Protein AF-A0A959PL12-F1 (afdb_monomer)

Structure (mmCIF, N/CA/C/O backbone):
data_AF-A0A959PL12-F1
#
_entry.id   AF-A0A959PL12-F1
#
loop_
_atom_site.group_PDB
_atom_site.id
_atom_site.type_symbol
_atom_site.label_atom_id
_atom_site.label_alt_id
_atom_site.label_comp_id
_atom_site.label_asym_id
_atom_site.label_entity_id
_atom_site.label_seq_id
_atom_site.pdbx_PDB_ins_code
_atom_site.Cartn_x
_atom_site.Cartn_y
_atom_site.Cartn_z
_atom_site.occupancy
_atom_site.B_iso_or_equiv
_atom_site.auth_seq_id
_atom_site.auth_comp_id
_atom_site.auth_asym_id
_atom_site.auth_atom_id
_atom_site.pdbx_PDB_model_num
ATOM 1 N N . MET A 1 1 ? -23.132 -14.555 28.092 1.00 56.72 1 MET A N 1
ATOM 2 C CA . MET A 1 1 ? -23.010 -13.668 29.273 1.00 56.72 1 MET A CA 1
ATOM 3 C C . MET A 1 1 ? -22.667 -14.532 30.482 1.00 56.72 1 MET A C 1
ATOM 5 O O . MET A 1 1 ? -23.367 -15.504 30.737 1.00 56.72 1 MET A O 1
ATOM 9 N N . ILE A 1 2 ? -21.540 -14.270 31.140 1.00 66.12 2 ILE A N 1
ATOM 10 C CA . ILE A 1 2 ? -20.942 -15.143 32.164 1.00 66.12 2 ILE A CA 1
ATOM 11 C C . ILE A 1 2 ? -21.877 -15.303 33.384 1.00 66.12 2 ILE A C 1
ATOM 13 O O . ILE A 1 2 ? -22.265 -14.323 34.018 1.00 66.12 2 ILE A O 1
ATOM 17 N N . ASN A 1 3 ? -22.207 -16.550 33.750 1.00 57.69 3 ASN A N 1
ATOM 18 C CA . ASN A 1 3 ? -23.134 -16.905 34.845 1.00 57.69 3 ASN A CA 1
ATOM 19 C C . ASN A 1 3 ? -22.727 -16.376 36.237 1.00 57.69 3 ASN A C 1
ATOM 21 O O . ASN A 1 3 ? -23.543 -16.368 37.162 1.00 57.69 3 ASN A O 1
ATOM 25 N N . PHE A 1 4 ? -21.480 -15.930 36.390 1.00 66.25 4 PHE A N 1
ATOM 26 C CA . PHE A 1 4 ? -20.925 -15.416 37.640 1.00 66.25 4 PHE A CA 1
ATOM 27 C C . PHE A 1 4 ? -21.626 -14.132 38.116 1.00 66.25 4 PHE A C 1
ATOM 29 O O . PHE A 1 4 ? -21.971 -14.010 39.294 1.00 66.25 4 PHE A O 1
ATOM 36 N N . PHE A 1 5 ? -21.933 -13.206 37.201 1.00 62.75 5 PHE A N 1
ATOM 37 C CA . PHE A 1 5 ? -22.585 -11.933 37.542 1.00 62.75 5 PHE A CA 1
ATOM 38 C C . PHE A 1 5 ? -24.081 -12.095 37.835 1.00 62.75 5 PHE A C 1
ATOM 40 O O . PHE A 1 5 ? -24.638 -11.388 38.679 1.00 62.75 5 PHE A O 1
ATOM 47 N N . ARG A 1 6 ? -24.720 -13.108 37.232 1.00 71.06 6 ARG A N 1
ATOM 48 C CA . ARG A 1 6 ? -26.135 -13.431 37.464 1.00 71.06 6 ARG A CA 1
ATOM 49 C C . ARG A 1 6 ? -26.405 -13.854 38.913 1.00 71.06 6 ARG A C 1
ATOM 51 O O . ARG A 1 6 ? -27.420 -13.461 39.481 1.00 71.06 6 ARG A O 1
ATOM 58 N N . ARG A 1 7 ? -25.493 -14.618 39.534 1.00 70.56 7 ARG A N 1
ATOM 59 C CA . ARG A 1 7 ? -25.620 -15.041 40.946 1.00 70.56 7 ARG A CA 1
ATOM 60 C C . ARG A 1 7 ? -25.469 -13.875 41.923 1.00 70.56 7 ARG A C 1
ATOM 62 O O . ARG A 1 7 ? -26.258 -13.777 42.856 1.00 70.56 7 ARG A O 1
ATOM 69 N N . LYS A 1 8 ? -24.513 -12.966 41.694 1.00 69.19 8 LYS A N 1
ATOM 70 C CA . LYS A 1 8 ? -24.305 -11.802 42.574 1.00 69.19 8 LYS A CA 1
ATOM 71 C C . LYS A 1 8 ? -25.478 -10.819 42.543 1.00 69.19 8 LYS A C 1
ATOM 73 O O . LYS A 1 8 ? -25.832 -10.283 43.587 1.00 69.19 8 LYS A O 1
ATOM 78 N N . ARG A 1 9 ? -26.114 -10.625 41.379 1.00 64.44 9 ARG A N 1
ATOM 79 C CA . ARG A 1 9 ? -27.315 -9.781 41.248 1.00 64.44 9 ARG A CA 1
ATOM 80 C C . ARG A 1 9 ? -28.500 -10.308 42.057 1.00 64.44 9 ARG A C 1
ATOM 82 O O . ARG A 1 9 ? -29.124 -9.520 42.755 1.00 64.44 9 ARG A O 1
ATOM 89 N N . LYS A 1 10 ? -28.763 -11.620 42.016 1.00 68.56 10 LYS A N 1
ATOM 90 C CA . LYS A 1 10 ? -29.812 -12.244 42.842 1.00 68.56 10 LYS A CA 1
ATOM 91 C C . LYS A 1 10 ? -29.550 -12.052 44.338 1.00 68.56 10 LYS A C 1
ATOM 93 O O . LYS A 1 10 ? -30.438 -11.615 45.051 1.00 68.56 10 LYS A O 1
ATOM 98 N N . LEU A 1 11 ? -28.312 -12.291 44.775 1.00 66.81 11 LEU A N 1
ATOM 99 C CA . LEU A 1 11 ? -27.940 -12.201 46.190 1.00 66.81 11 LEU A CA 1
ATOM 100 C C . LEU A 1 11 ? -28.069 -10.777 46.767 1.00 66.81 11 LEU A C 1
ATOM 102 O O . LEU A 1 11 ? -28.399 -10.612 47.930 1.00 66.81 11 LEU A O 1
ATOM 106 N N . LEU A 1 12 ? -27.787 -9.744 45.964 1.00 64.31 12 LEU A N 1
ATOM 107 C CA . LEU A 1 12 ? -27.850 -8.338 46.393 1.00 64.31 12 LEU A CA 1
ATOM 108 C C . LEU A 1 12 ? -29.260 -7.734 46.318 1.00 64.31 12 LEU A C 1
ATOM 110 O O . LEU A 1 12 ? -29.520 -6.737 46.992 1.00 64.31 12 LEU A O 1
ATOM 114 N N . ALA A 1 13 ? -30.136 -8.311 45.489 1.00 65.62 13 ALA A N 1
ATOM 115 C CA . ALA A 1 13 ? -31.545 -7.938 45.402 1.00 65.62 13 ALA A CA 1
ATOM 116 C C . ALA A 1 13 ? -32.348 -8.467 46.604 1.00 65.62 13 ALA A C 1
ATOM 118 O O . ALA A 1 13 ? -33.159 -7.719 47.140 1.00 65.62 13 ALA A O 1
ATOM 119 N N . ASP A 1 14 ? -32.056 -9.687 47.075 1.00 65.62 14 ASP A N 1
ATOM 120 C CA . ASP A 1 14 ? -32.638 -10.240 48.315 1.00 65.62 14 ASP A CA 1
ATOM 121 C C . ASP A 1 14 ? -32.237 -9.432 49.563 1.00 65.62 14 ASP A C 1
ATOM 123 O O . ASP A 1 14 ? -33.000 -9.322 50.516 1.00 65.62 14 ASP A O 1
ATOM 127 N N . ASP A 1 15 ? -31.057 -8.806 49.540 1.00 69.56 15 ASP A N 1
ATOM 128 C CA . ASP A 1 15 ? -30.491 -8.051 50.666 1.00 69.56 15 ASP A CA 1
ATOM 129 C C . ASP A 1 15 ? -31.057 -6.612 50.802 1.00 69.56 15 ASP A C 1
ATOM 131 O O . ASP A 1 15 ? -30.570 -5.831 51.619 1.00 69.56 15 ASP A O 1
ATOM 135 N N . ASN A 1 16 ? -32.041 -6.221 49.974 1.00 65.69 16 ASN A N 1
ATOM 136 C CA . ASN A 1 16 ? -32.657 -4.881 49.898 1.00 65.69 16 ASN A CA 1
ATOM 137 C C . ASN A 1 16 ? -31.669 -3.719 49.603 1.00 65.69 16 ASN A C 1
ATOM 139 O O . ASN A 1 16 ? -31.953 -2.542 49.841 1.00 65.69 16 ASN A O 1
ATOM 143 N N . LYS A 1 17 ? -30.481 -4.018 49.051 1.00 71.06 17 LYS A N 1
ATOM 144 C CA . LYS A 1 17 ? -29.405 -3.039 48.779 1.00 71.06 17 LYS A CA 1
ATOM 145 C C . LYS A 1 17 ? -29.446 -2.526 47.339 1.00 71.06 17 LYS A C 1
ATOM 147 O O . LYS A 1 17 ? -28.517 -2.746 46.554 1.00 71.06 17 LYS A O 1
ATOM 152 N N . VAL A 1 18 ? -30.498 -1.776 47.014 1.00 76.00 18 VAL A N 1
ATOM 153 C CA . VAL A 1 18 ? -30.762 -1.218 45.671 1.00 76.00 18 VAL A CA 1
ATOM 154 C C . VAL A 1 18 ? -29.575 -0.406 45.127 1.00 76.00 18 VAL A C 1
ATOM 156 O O . VAL A 1 18 ? -29.167 -0.586 43.980 1.00 76.00 18 VAL A O 1
ATOM 159 N N . LEU A 1 19 ? -28.933 0.417 45.968 1.00 77.12 19 LEU A N 1
ATOM 160 C CA . LEU A 1 19 ? -27.771 1.226 45.566 1.00 77.12 19 LEU A CA 1
ATOM 161 C C . LEU A 1 19 ? -26.569 0.373 45.119 1.00 77.12 19 LEU A C 1
ATOM 163 O O . LEU A 1 19 ? -25.865 0.715 44.168 1.00 77.12 19 LEU A O 1
ATOM 167 N N . LYS A 1 20 ? -26.327 -0.758 45.796 1.00 78.06 20 LYS A N 1
ATOM 168 C CA . LYS A 1 20 ? -25.230 -1.676 45.457 1.00 78.06 20 LYS A CA 1
ATOM 169 C C . LYS A 1 20 ? -25.530 -2.387 44.141 1.00 78.06 20 LYS A C 1
ATOM 171 O O . LYS A 1 20 ? -24.651 -2.471 43.291 1.00 78.06 20 LYS A O 1
ATOM 176 N N . TYR A 1 21 ? -26.770 -2.838 43.958 1.00 78.38 21 TYR A N 1
ATOM 177 C CA . TYR A 1 21 ? -27.231 -3.477 42.726 1.00 78.38 21 TYR A CA 1
ATOM 178 C C . TYR A 1 21 ? -27.014 -2.587 41.491 1.00 78.38 21 TYR A C 1
ATOM 180 O O . TYR A 1 21 ? -26.419 -3.044 40.514 1.00 78.38 21 TYR A O 1
ATOM 188 N N . LEU A 1 22 ? -27.408 -1.309 41.559 1.00 81.06 22 LEU A N 1
ATOM 189 C CA . LEU A 1 22 ? -27.244 -0.362 40.450 1.00 81.06 22 LEU A CA 1
ATOM 190 C C . LEU A 1 22 ? -25.771 -0.160 40.068 1.00 81.06 22 LEU A C 1
ATOM 192 O O . LEU A 1 22 ? -25.432 -0.220 38.888 1.00 81.06 22 LEU A O 1
ATOM 196 N N . ARG A 1 23 ? -24.873 -0.018 41.054 1.00 82.56 23 ARG A N 1
ATOM 197 C CA . ARG A 1 23 ? -23.427 0.127 40.808 1.00 82.56 23 ARG A CA 1
ATOM 198 C C . ARG A 1 23 ? -22.824 -1.097 40.108 1.00 82.56 23 ARG A C 1
ATOM 200 O O . ARG A 1 23 ? -21.981 -0.939 39.226 1.00 82.56 23 ARG A O 1
ATOM 207 N N . TYR A 1 24 ? -23.251 -2.308 40.472 1.00 81.12 24 TYR A N 1
ATOM 208 C CA . TYR A 1 24 ? -22.770 -3.534 39.823 1.00 81.12 24 TYR A CA 1
ATOM 209 C C . TYR A 1 24 ? -23.350 -3.731 38.419 1.00 81.12 24 TYR A C 1
ATOM 211 O O . TYR A 1 24 ? -22.617 -4.145 37.524 1.00 81.12 24 TYR A O 1
ATOM 219 N N . ALA A 1 25 ? -24.628 -3.407 38.206 1.00 83.06 25 ALA A N 1
ATOM 220 C CA . ALA A 1 25 ? -25.250 -3.483 36.885 1.00 83.06 25 ALA A CA 1
ATOM 221 C C . ALA A 1 25 ? -24.589 -2.512 35.892 1.00 83.06 25 ALA A C 1
ATOM 223 O O . ALA A 1 25 ? -24.312 -2.886 34.754 1.00 83.06 25 ALA A O 1
ATOM 224 N N . PHE A 1 26 ? -24.251 -1.300 36.342 1.00 87.25 26 PHE A N 1
ATOM 225 C CA . PHE A 1 26 ? -23.540 -0.318 35.523 1.00 87.25 26 PHE A CA 1
ATOM 226 C C . PHE A 1 26 ? -22.130 -0.792 35.138 1.00 87.25 26 PHE A C 1
ATOM 228 O O . PHE A 1 26 ? -21.713 -0.643 33.991 1.00 87.25 26 PHE A O 1
ATOM 235 N N . GLY A 1 27 ? -21.416 -1.435 36.069 1.00 88.12 27 GLY A N 1
ATOM 236 C CA . GLY A 1 27 ? -20.109 -2.037 35.788 1.00 88.12 27 GLY A CA 1
ATOM 237 C C . GLY A 1 27 ? -20.168 -3.159 34.743 1.00 88.12 27 GLY A C 1
ATOM 238 O O . GLY A 1 27 ? -19.286 -3.246 33.893 1.00 88.12 27 GLY A O 1
ATOM 239 N N . GLU A 1 28 ? -21.219 -3.987 34.764 1.00 88.06 28 GLU A N 1
ATOM 240 C CA . GLU A 1 28 ? -21.431 -5.051 33.769 1.00 88.06 28 GLU A CA 1
ATOM 241 C C . GLU A 1 28 ? -21.683 -4.469 32.369 1.00 88.06 28 GLU A C 1
ATOM 243 O O . GLU A 1 28 ? -21.110 -4.951 31.394 1.00 88.06 28 GLU A O 1
ATOM 248 N N . ILE A 1 29 ? -22.466 -3.390 32.273 1.00 90.62 29 ILE A N 1
ATOM 249 C CA . ILE A 1 29 ? -22.714 -2.690 31.005 1.00 90.62 29 ILE A CA 1
ATOM 250 C C . ILE A 1 29 ? -21.413 -2.104 30.448 1.00 90.62 29 ILE A C 1
ATOM 252 O O . ILE A 1 29 ? -21.094 -2.344 29.287 1.00 90.62 29 ILE A O 1
ATOM 256 N N . ILE A 1 30 ? -20.629 -1.399 31.270 1.00 93.94 30 ILE A N 1
ATOM 257 C CA . ILE A 1 30 ? -19.351 -0.808 30.838 1.00 93.94 30 ILE A CA 1
ATOM 258 C C . ILE A 1 30 ? -18.385 -1.889 30.335 1.00 93.94 30 ILE A C 1
ATOM 260 O O . ILE A 1 30 ? -17.750 -1.708 29.298 1.00 93.94 30 ILE A O 1
ATOM 264 N N . LEU A 1 31 ? -18.302 -3.032 31.023 1.00 92.44 31 LEU A N 1
ATOM 265 C CA . LEU A 1 31 ? -17.463 -4.157 30.598 1.00 92.44 31 LEU A CA 1
ATOM 266 C C . LEU A 1 31 ? -17.891 -4.736 29.246 1.00 92.44 31 LEU A C 1
ATOM 268 O O . LEU A 1 31 ? -17.039 -5.020 28.406 1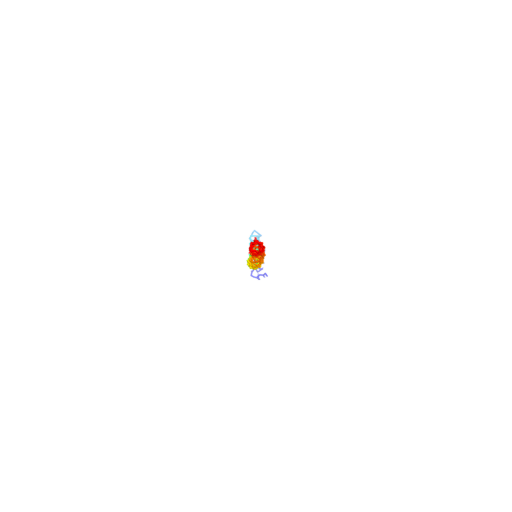.00 92.44 31 LEU A O 1
ATOM 272 N N . VAL A 1 32 ? -19.197 -4.900 29.017 1.00 92.50 32 VAL A N 1
ATOM 273 C CA . VAL A 1 32 ? -19.712 -5.379 27.725 1.00 92.50 32 VAL A CA 1
ATOM 274 C C . VAL A 1 32 ? -19.430 -4.364 26.620 1.00 92.50 32 VAL A C 1
ATOM 276 O O . VAL A 1 32 ? -18.969 -4.751 25.548 1.00 92.50 32 VAL A O 1
ATOM 279 N N . VAL A 1 33 ? -19.648 -3.075 26.886 1.00 96.12 33 VAL A N 1
ATOM 280 C CA . VAL A 1 33 ? -19.380 -2.000 25.922 1.00 96.12 33 VAL A CA 1
ATOM 281 C C . VAL A 1 33 ? -17.897 -1.964 25.554 1.00 96.12 33 VAL A C 1
ATOM 283 O O . VAL A 1 33 ? -17.578 -1.964 24.370 1.00 96.12 33 VAL A O 1
ATOM 286 N N . LEU A 1 34 ? -16.985 -2.033 26.529 1.00 96.81 34 LEU A N 1
ATOM 287 C CA . LEU A 1 34 ? -15.543 -2.118 26.265 1.00 96.81 34 LEU A CA 1
ATOM 288 C C . LEU A 1 34 ? -15.178 -3.348 25.425 1.00 96.81 34 LEU A C 1
ATOM 290 O O . LEU A 1 34 ? -14.375 -3.236 24.502 1.00 96.81 34 LEU A O 1
ATOM 294 N N . GLY A 1 35 ? -15.789 -4.503 25.699 1.00 96.06 35 GLY A N 1
ATOM 295 C CA . GLY A 1 35 ? -15.568 -5.716 24.911 1.00 96.06 35 GLY A CA 1
ATOM 296 C C . GLY A 1 35 ? -15.977 -5.554 23.445 1.00 96.06 35 GLY A C 1
ATOM 297 O O . GLY A 1 35 ? -15.216 -5.918 22.550 1.00 96.06 35 GLY A O 1
ATOM 298 N N . ILE A 1 36 ? -17.149 -4.964 23.193 1.00 96.38 36 ILE A N 1
ATOM 299 C CA . ILE A 1 36 ? -17.642 -4.711 21.832 1.00 96.38 36 ILE A CA 1
ATOM 300 C C . ILE A 1 36 ? -16.766 -3.672 21.125 1.00 96.38 36 ILE A C 1
ATOM 302 O O . ILE A 1 36 ? -16.398 -3.878 19.972 1.00 96.38 36 ILE A O 1
ATOM 306 N N . LEU A 1 37 ? -16.395 -2.586 2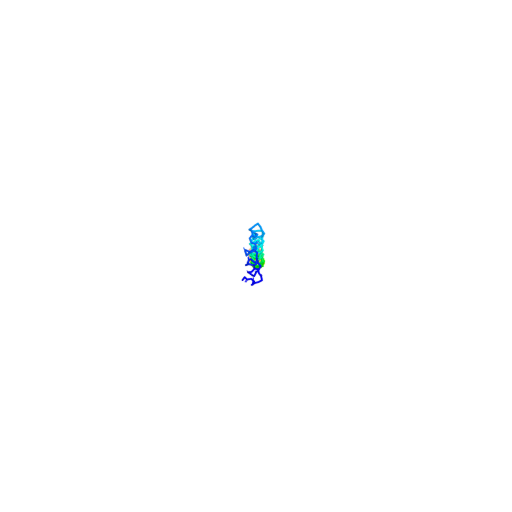1.808 1.00 97.38 37 LEU A N 1
ATOM 307 C CA . LEU A 1 37 ? -15.548 -1.539 21.236 1.00 97.38 37 LEU A CA 1
ATOM 308 C C . LEU A 1 37 ? -14.175 -2.079 20.832 1.00 97.38 37 LEU A C 1
ATOM 310 O O . LEU A 1 37 ? -13.721 -1.804 19.727 1.00 97.38 37 LEU A O 1
ATOM 314 N N . ILE A 1 38 ? -13.536 -2.891 21.681 1.00 97.12 38 ILE A N 1
ATOM 315 C CA . ILE A 1 38 ? -12.249 -3.519 21.352 1.00 97.12 38 ILE A CA 1
ATOM 316 C C . ILE A 1 38 ? -12.410 -4.497 20.182 1.00 97.12 38 ILE A C 1
ATOM 318 O O . ILE A 1 38 ? -11.589 -4.486 19.268 1.00 97.12 38 ILE A O 1
ATOM 322 N N . ALA A 1 39 ? -13.471 -5.311 20.167 1.00 96.62 39 ALA A N 1
ATOM 323 C CA . ALA A 1 39 ? -13.732 -6.239 19.066 1.00 96.62 39 ALA A CA 1
ATOM 324 C C . ALA A 1 39 ? -13.921 -5.505 17.727 1.00 96.62 39 ALA A C 1
ATOM 326 O O . ALA A 1 39 ? -13.327 -5.894 16.720 1.00 96.62 39 ALA A O 1
ATOM 327 N N . LEU A 1 40 ? -14.693 -4.413 17.728 1.00 97.69 40 LEU A N 1
ATOM 328 C CA . LEU A 1 40 ? -14.862 -3.549 16.562 1.00 97.69 40 LEU A CA 1
ATOM 329 C C . LEU A 1 40 ? -13.536 -2.911 16.148 1.00 97.69 40 LEU A C 1
ATOM 331 O O . LEU A 1 40 ? -13.188 -2.963 14.974 1.00 97.69 40 LEU A O 1
ATOM 335 N N . GLN A 1 41 ? -12.762 -2.379 17.096 1.00 97.06 41 GLN A N 1
ATOM 336 C CA . GLN A 1 41 ? -11.481 -1.737 16.806 1.00 97.06 41 GLN A CA 1
ATOM 337 C C . GLN A 1 41 ? -10.479 -2.710 16.172 1.00 97.06 41 GLN A C 1
ATOM 339 O O . GLN A 1 41 ? -9.809 -2.351 15.206 1.00 97.06 41 GLN A O 1
ATOM 344 N N . ILE A 1 42 ? -10.396 -3.945 16.677 1.00 97.56 42 ILE A N 1
ATOM 345 C CA . ILE A 1 42 ? -9.535 -4.994 16.111 1.00 97.56 42 ILE A CA 1
ATOM 346 C C . ILE A 1 42 ? -9.975 -5.334 14.684 1.00 97.56 42 ILE A C 1
ATOM 348 O O . ILE A 1 42 ? -9.130 -5.429 13.792 1.00 97.56 42 ILE A O 1
ATOM 352 N N . ASN A 1 43 ? -11.282 -5.491 14.454 1.00 97.31 43 ASN A N 1
ATOM 353 C CA . ASN A 1 43 ? -11.804 -5.774 13.120 1.00 97.31 43 ASN A CA 1
ATOM 354 C C . ASN A 1 43 ? -11.494 -4.633 12.138 1.00 97.31 43 ASN A C 1
ATOM 356 O O . ASN A 1 43 ? -10.951 -4.886 11.064 1.00 97.31 43 ASN A O 1
ATOM 360 N N . THR A 1 44 ? -11.768 -3.386 12.528 1.00 97.88 44 THR A N 1
ATOM 361 C CA . THR A 1 44 ? -11.503 -2.197 11.707 1.00 97.88 44 THR A CA 1
ATOM 362 C C . THR A 1 44 ? -10.016 -2.046 11.398 1.00 97.88 44 THR A C 1
ATOM 364 O O . THR A 1 44 ? -9.649 -1.820 10.249 1.00 97.88 44 THR A O 1
ATOM 367 N N . TRP A 1 45 ? -9.136 -2.235 12.386 1.00 98.06 45 TRP A N 1
ATOM 368 C CA . TRP A 1 45 ? -7.690 -2.154 12.171 1.00 98.06 45 TRP A CA 1
ATOM 369 C C . TRP A 1 45 ? -7.185 -3.230 11.200 1.00 98.06 45 TRP A C 1
ATOM 371 O O . TRP A 1 45 ? -6.366 -2.948 10.324 1.00 98.06 45 TRP A O 1
ATOM 381 N N . ASN A 1 46 ? -7.696 -4.461 11.304 1.00 97.62 46 ASN A N 1
ATOM 382 C CA . ASN A 1 46 ? -7.330 -5.525 10.373 1.00 97.62 46 ASN A CA 1
ATOM 383 C C . ASN A 1 46 ? -7.824 -5.242 8.943 1.00 97.62 46 ASN A C 1
ATOM 385 O O . ASN A 1 46 ? -7.088 -5.494 7.989 1.00 97.62 46 ASN A O 1
ATOM 389 N N . GLN A 1 47 ? -9.034 -4.692 8.792 1.00 98.12 47 GLN A N 1
ATOM 390 C CA . GLN A 1 47 ? -9.565 -4.261 7.495 1.00 98.12 47 GLN A CA 1
ATOM 391 C C . GLN A 1 47 ? -8.701 -3.156 6.877 1.00 98.12 47 GLN A C 1
ATOM 393 O O . GLN A 1 47 ? -8.225 -3.326 5.759 1.00 98.12 47 GLN A O 1
AT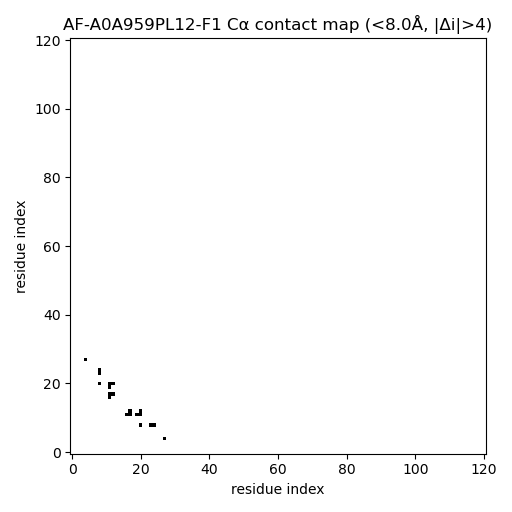OM 398 N N . GLN A 1 48 ? -8.391 -2.098 7.633 1.00 98.12 48 GLN A N 1
ATOM 399 C CA . GLN A 1 48 ? -7.526 -1.004 7.173 1.00 98.12 48 GLN A CA 1
ATOM 400 C C . GLN A 1 48 ? -6.142 -1.501 6.745 1.00 98.12 48 GLN A C 1
ATOM 402 O O . GLN A 1 48 ? -5.620 -1.102 5.708 1.00 98.12 48 GLN A O 1
ATOM 407 N N . ARG A 1 49 ? -5.539 -2.420 7.509 1.00 98.00 49 ARG A N 1
ATOM 408 C CA . ARG A 1 49 ? -4.254 -3.027 7.135 1.00 98.00 49 ARG A CA 1
ATOM 409 C C . ARG A 1 49 ? -4.342 -3.764 5.795 1.00 98.00 49 ARG A C 1
ATOM 411 O O . ARG A 1 49 ? -3.413 -3.671 4.994 1.00 98.00 49 ARG A O 1
ATOM 418 N N . LEU A 1 50 ? -5.414 -4.523 5.567 1.00 98.06 50 LEU A N 1
ATOM 419 C CA . LEU A 1 50 ? -5.615 -5.249 4.313 1.00 98.06 50 LEU A CA 1
ATOM 420 C C . LEU A 1 50 ? -5.840 -4.286 3.140 1.00 98.06 50 LEU A C 1
ATOM 422 O O . LEU A 1 50 ? -5.245 -4.475 2.080 1.00 98.06 50 LEU A O 1
ATOM 426 N N . GLU A 1 51 ? -6.645 -3.245 3.343 1.00 98.19 51 GLU A N 1
ATOM 427 C CA . GLU A 1 51 ? -6.894 -2.196 2.352 1.00 98.19 51 GLU A CA 1
ATOM 428 C C . GLU A 1 51 ? -5.602 -1.470 1.968 1.00 98.19 51 GLU A C 1
ATOM 430 O O . GLU A 1 51 ? -5.291 -1.379 0.783 1.00 98.19 51 GLU A O 1
ATOM 435 N N . HIS A 1 52 ? -4.783 -1.062 2.940 1.00 98.00 52 HIS A N 1
ATOM 436 C CA . HIS A 1 52 ? -3.489 -0.434 2.664 1.00 98.00 52 HIS A CA 1
ATOM 437 C C . HIS A 1 52 ? -2.513 -1.368 1.941 1.00 98.00 52 HIS A C 1
ATOM 439 O O . HIS A 1 52 ? -1.776 -0.934 1.056 1.00 98.00 52 HIS A O 1
ATOM 445 N N . ALA A 1 53 ? -2.497 -2.661 2.276 1.00 98.00 53 ALA A N 1
ATOM 446 C CA . ALA A 1 53 ? -1.663 -3.627 1.562 1.00 98.00 53 ALA A CA 1
ATOM 447 C 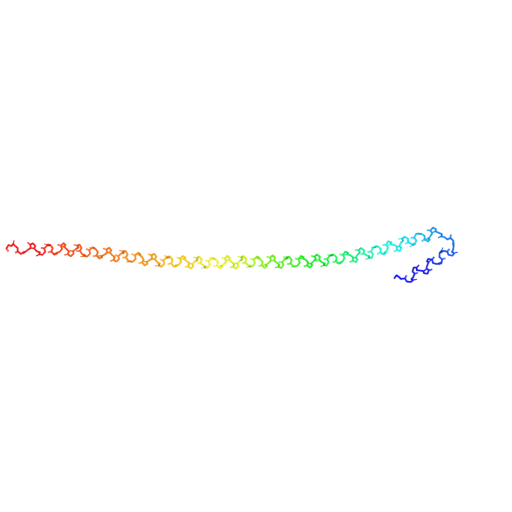C . ALA A 1 53 ? -2.101 -3.774 0.093 1.00 98.00 53 ALA A C 1
ATOM 449 O O . ALA A 1 53 ? -1.258 -3.838 -0.807 1.00 98.00 53 ALA A O 1
ATOM 450 N N . LEU A 1 54 ? -3.414 -3.792 -0.159 1.00 98.12 54 LEU A N 1
ATOM 451 C CA . LEU A 1 54 ? -3.974 -3.802 -1.509 1.00 98.12 54 LEU A CA 1
ATOM 452 C C . LEU A 1 54 ? -3.627 -2.518 -2.263 1.00 98.12 54 LEU A C 1
ATOM 454 O O . LEU A 1 54 ? -3.109 -2.603 -3.375 1.00 98.12 54 LEU A O 1
ATOM 458 N N . GLU A 1 55 ? -3.841 -1.356 -1.653 1.00 98.06 55 GLU A N 1
ATOM 459 C CA . GLU A 1 55 ? -3.498 -0.043 -2.204 1.00 98.06 55 GLU A CA 1
ATOM 460 C C . GLU A 1 55 ? -2.025 0.013 -2.637 1.00 98.06 55 GLU A C 1
ATOM 462 O O . GLU A 1 55 ? -1.726 0.294 -3.798 1.00 98.06 55 GLU A O 1
ATOM 467 N N . GLN A 1 56 ? -1.096 -0.365 -1.753 1.00 98.31 56 GLN A N 1
ATOM 468 C CA . GLN A 1 56 ? 0.333 -0.418 -2.074 1.00 98.31 56 GLN A CA 1
ATOM 469 C C . GLN A 1 56 ? 0.638 -1.376 -3.229 1.00 98.31 56 GLN A C 1
ATOM 471 O O . GLN A 1 56 ? 1.486 -1.085 -4.078 1.00 98.31 56 GLN A O 1
ATOM 476 N N . SER A 1 57 ? -0.055 -2.516 -3.291 1.00 98.19 57 SER A N 1
ATOM 477 C CA . SER A 1 57 ? 0.113 -3.470 -4.388 1.00 98.19 57 SER A CA 1
ATOM 478 C C . SER A 1 57 ? -0.342 -2.887 -5.731 1.00 98.19 57 SER A C 1
ATOM 480 O O . SER A 1 57 ? 0.354 -3.065 -6.734 1.00 98.19 57 SER A O 1
ATOM 482 N N . TYR A 1 58 ? -1.454 -2.145 -5.751 1.00 98.12 58 TYR A N 1
ATOM 483 C CA . TYR A 1 58 ? -1.956 -1.468 -6.945 1.00 98.12 58 TYR A CA 1
ATOM 484 C C . TYR A 1 58 ? -1.015 -0.351 -7.386 1.00 98.12 58 TYR A C 1
ATOM 486 O O . TYR A 1 58 ? -0.623 -0.318 -8.551 1.00 98.12 58 TYR A O 1
ATOM 494 N N . LEU A 1 59 ? -0.573 0.499 -6.458 1.00 98.31 59 LEU A N 1
ATOM 495 C CA . LEU A 1 59 ? 0.375 1.575 -6.753 1.00 98.31 59 LEU A CA 1
ATOM 496 C C . LEU A 1 59 ? 1.684 1.030 -7.335 1.00 98.31 59 LEU A C 1
ATOM 498 O O . LEU A 1 59 ? 2.172 1.533 -8.346 1.00 98.31 59 LEU A O 1
ATOM 502 N N . LYS A 1 60 ? 2.222 -0.053 -6.764 1.00 98.31 60 LYS A N 1
ATOM 503 C CA . LYS A 1 60 ? 3.434 -0.706 -7.279 1.00 98.31 60 LYS A CA 1
ATOM 504 C C . LYS A 1 60 ? 3.226 -1.309 -8.669 1.00 98.31 60 LYS A C 1
ATOM 506 O O . LYS A 1 60 ? 4.131 -1.269 -9.502 1.00 98.31 60 LYS A O 1
ATOM 511 N N . ARG A 1 61 ? 2.050 -1.886 -8.938 1.00 98.25 61 ARG A N 1
ATOM 512 C CA . ARG A 1 61 ? 1.705 -2.413 -10.268 1.00 98.25 61 ARG A CA 1
ATOM 513 C C . ARG A 1 61 ? 1.662 -1.302 -11.308 1.00 98.25 61 ARG A C 1
ATOM 515 O O . ARG A 1 61 ? 2.333 -1.448 -12.326 1.00 98.25 61 ARG A O 1
ATOM 522 N N . LEU A 1 62 ? 0.966 -0.205 -11.010 1.00 98.31 62 LEU A N 1
ATOM 523 C CA . LEU A 1 62 ? 0.889 0.967 -11.883 1.00 98.31 62 LEU A CA 1
ATOM 524 C C . LEU A 1 62 ? 2.276 1.553 -12.141 1.00 98.31 62 LEU A C 1
ATOM 526 O O . LEU A 1 62 ? 2.654 1.750 -13.288 1.00 98.31 62 LEU A O 1
ATOM 530 N N . GLN A 1 63 ? 3.084 1.745 -11.096 1.00 98.31 63 GLN A N 1
ATOM 531 C CA . GLN A 1 63 ? 4.458 2.225 -11.246 1.00 98.31 63 GLN A CA 1
ATOM 532 C C . GLN A 1 63 ? 5.268 1.343 -12.206 1.00 98.31 63 GLN A C 1
ATOM 534 O O . GLN A 1 63 ? 5.922 1.847 -13.117 1.00 98.31 63 GLN A O 1
ATOM 539 N N . ASN A 1 64 ? 5.215 0.022 -12.024 1.00 98.12 64 ASN A N 1
ATOM 540 C CA . ASN A 1 64 ? 5.929 -0.912 -12.890 1.00 98.12 64 ASN A CA 1
ATOM 541 C C . ASN A 1 64 ? 5.407 -0.889 -14.332 1.00 98.12 64 ASN A C 1
ATOM 543 O O . ASN A 1 64 ? 6.181 -1.096 -15.260 1.00 98.12 64 ASN A O 1
ATOM 547 N N . GLU A 1 65 ? 4.111 -0.666 -14.526 1.00 98.12 65 GLU A N 1
ATOM 548 C CA . GLU A 1 65 ? 3.500 -0.528 -15.846 1.00 98.12 65 GLU A CA 1
ATOM 549 C C . GLU A 1 65 ? 3.986 0.731 -16.558 1.00 98.12 65 GLU A C 1
ATOM 551 O O . GLU A 1 65 ? 4.523 0.622 -17.654 1.00 98.12 65 GLU A O 1
ATOM 556 N N . LEU A 1 66 ? 3.988 1.880 -15.877 1.00 98.19 66 LEU A N 1
ATOM 557 C CA . LEU A 1 66 ? 4.561 3.115 -16.416 1.00 98.19 66 LEU A CA 1
ATOM 558 C C . LEU A 1 66 ? 6.049 2.951 -16.781 1.00 98.19 66 LEU A C 1
ATOM 560 O O . LEU A 1 66 ? 6.510 3.458 -17.804 1.00 98.19 66 LEU A O 1
ATOM 564 N N . ILE A 1 67 ? 6.826 2.222 -15.975 1.00 98.25 67 ILE A N 1
ATOM 565 C CA . ILE A 1 67 ? 8.240 1.943 -16.280 1.00 98.25 67 ILE A CA 1
ATOM 566 C C . ILE A 1 67 ? 8.372 1.075 -17.539 1.00 98.25 67 ILE A C 1
ATOM 568 O O . ILE A 1 67 ? 9.238 1.329 -18.381 1.00 98.25 67 ILE A O 1
ATOM 572 N N . ARG A 1 68 ? 7.521 0.057 -17.695 1.00 97.94 68 ARG A N 1
ATOM 573 C CA . ARG A 1 68 ? 7.513 -0.779 -18.902 1.00 97.94 68 ARG A CA 1
ATOM 574 C 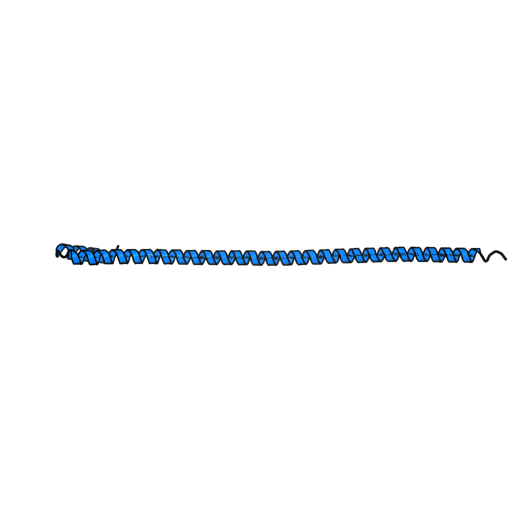C . ARG A 1 68 ? 7.137 0.039 -20.130 1.00 97.94 68 ARG A C 1
ATOM 576 O O . ARG A 1 68 ? 7.855 -0.036 -21.123 1.00 97.94 68 ARG A O 1
ATOM 583 N N . ASP A 1 69 ? 6.100 0.862 -20.036 1.00 98.06 69 ASP A N 1
ATOM 584 C CA . ASP A 1 69 ? 5.622 1.681 -21.149 1.00 98.06 69 ASP A CA 1
ATOM 585 C C . ASP A 1 69 ? 6.673 2.701 -21.582 1.00 98.06 69 ASP A C 1
ATOM 587 O O . ASP A 1 69 ?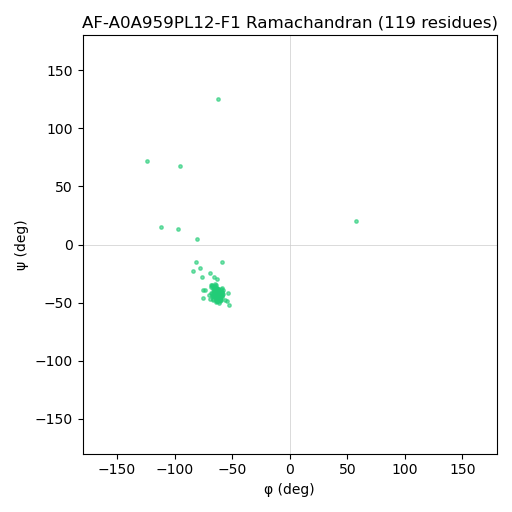 6.988 2.817 -22.765 1.00 98.06 69 ASP A O 1
ATOM 591 N N . THR A 1 70 ? 7.304 3.390 -20.630 1.00 97.56 70 THR A N 1
ATOM 592 C CA . THR A 1 70 ? 8.384 4.344 -20.934 1.00 97.56 70 THR A CA 1
ATOM 593 C C . THR A 1 70 ? 9.591 3.659 -21.568 1.00 97.56 70 THR A C 1
ATOM 595 O O . THR A 1 70 ? 10.172 4.183 -22.522 1.00 97.56 70 THR A O 1
ATOM 598 N N . THR A 1 71 ? 9.950 2.462 -21.101 1.00 97.88 71 THR A N 1
ATOM 599 C CA . THR A 1 71 ? 11.037 1.669 -21.689 1.00 97.88 71 THR A CA 1
ATOM 600 C C . THR A 1 71 ? 10.685 1.213 -23.106 1.00 97.88 71 THR A C 1
ATOM 602 O O . THR A 1 71 ? 11.498 1.349 -24.025 1.00 97.88 71 THR A O 1
ATOM 605 N N . TYR A 1 72 ? 9.459 0.730 -23.312 1.00 97.19 72 TYR A N 1
ATOM 606 C CA . TYR A 1 72 ? 8.955 0.321 -24.619 1.00 97.19 72 TYR A CA 1
ATOM 607 C C . TYR A 1 72 ? 8.960 1.489 -25.611 1.00 97.19 72 TYR A C 1
ATOM 609 O O . TYR A 1 72 ? 9.512 1.368 -26.710 1.00 97.19 72 TYR A O 1
ATOM 617 N N . LEU A 1 73 ? 8.437 2.648 -25.209 1.00 97.44 73 LEU A N 1
ATOM 618 C CA . LEU A 1 73 ? 8.427 3.854 -26.035 1.00 97.44 73 LEU A CA 1
ATOM 619 C C . LEU A 1 73 ? 9.844 4.311 -26.380 1.00 97.44 73 LEU A C 1
ATOM 621 O O . LEU A 1 73 ? 10.123 4.609 -27.540 1.00 97.44 73 LEU A O 1
ATOM 625 N N . ARG A 1 74 ? 10.768 4.293 -25.413 1.00 97.25 74 ARG A N 1
ATOM 626 C CA . ARG A 1 74 ? 12.177 4.631 -25.654 1.00 97.25 74 ARG A CA 1
ATOM 627 C C . ARG A 1 74 ? 12.812 3.716 -26.697 1.00 97.25 74 ARG A C 1
ATOM 629 O O . ARG A 1 74 ? 13.502 4.203 -27.590 1.00 97.25 74 ARG A O 1
ATOM 636 N N . SER A 1 75 ? 12.575 2.408 -26.602 1.00 96.62 75 SER A N 1
ATOM 637 C CA . SER A 1 75 ? 13.101 1.442 -27.574 1.00 96.62 75 SER A CA 1
ATOM 638 C C . SER A 1 75 ? 12.506 1.644 -28.974 1.00 96.62 75 SER A C 1
ATOM 640 O O . SER A 1 75 ? 13.233 1.626 -29.967 1.00 96.62 75 SER A O 1
ATOM 642 N N . SER A 1 76 ? 11.205 1.937 -29.051 1.00 97.00 76 SER A N 1
ATOM 643 C CA . SER A 1 76 ? 10.495 2.209 -30.305 1.00 97.00 76 SER A CA 1
ATOM 644 C C . SER A 1 76 ? 10.983 3.499 -30.967 1.00 97.00 76 SER A C 1
ATOM 646 O O . SER A 1 76 ? 11.202 3.538 -32.180 1.00 97.00 76 SER A O 1
ATOM 648 N N . TYR A 1 77 ? 11.225 4.540 -30.168 1.00 96.81 77 TYR A N 1
ATOM 649 C CA . TYR A 1 77 ? 11.805 5.794 -30.639 1.00 96.81 77 TYR A CA 1
ATOM 650 C C . TYR A 1 77 ? 13.229 5.589 -31.167 1.00 96.81 77 TYR A C 1
ATOM 652 O O . TYR A 1 77 ? 13.531 5.997 -32.285 1.00 96.81 77 TYR A O 1
ATOM 660 N N . ALA A 1 78 ? 14.083 4.887 -30.411 1.00 95.44 78 ALA A N 1
ATOM 661 C CA . ALA A 1 78 ? 15.455 4.590 -30.827 1.00 95.44 78 ALA A CA 1
ATOM 662 C C . ALA A 1 78 ? 15.506 3.812 -32.151 1.00 95.44 78 ALA A C 1
ATOM 664 O O . ALA A 1 78 ? 16.311 4.129 -33.025 1.00 95.44 78 ALA A O 1
ATOM 665 N N . ARG A 1 79 ? 14.608 2.834 -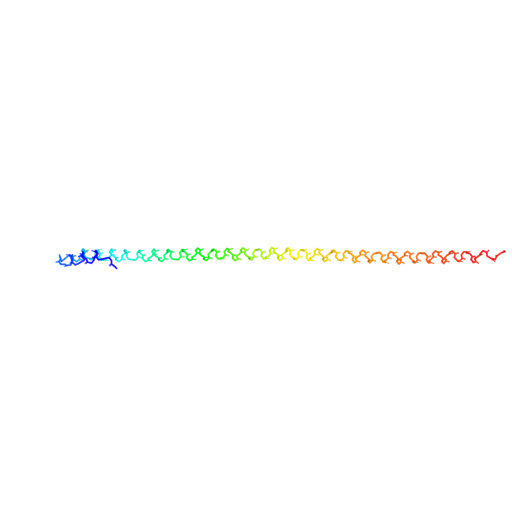32.333 1.00 94.56 79 ARG A N 1
ATOM 666 C CA . ARG A 1 79 ? 14.472 2.108 -33.600 1.00 94.56 79 ARG A CA 1
ATOM 667 C C . ARG A 1 79 ? 14.068 3.037 -34.744 1.00 94.56 79 ARG A C 1
ATOM 669 O O . ARG A 1 79 ? 14.656 2.971 -35.814 1.00 94.56 79 ARG A O 1
ATOM 676 N N . THR A 1 80 ? 13.094 3.912 -34.513 1.00 95.50 80 THR A N 1
ATOM 677 C CA . THR A 1 80 ? 12.611 4.852 -35.536 1.00 95.50 80 THR A CA 1
ATOM 678 C C . THR A 1 80 ? 13.706 5.827 -35.970 1.00 95.50 80 THR A C 1
ATOM 680 O O . THR A 1 80 ? 13.853 6.101 -37.158 1.00 95.50 80 THR A O 1
ATOM 683 N N . GLU A 1 81 ? 14.507 6.327 -35.031 1.00 94.94 81 GLU A N 1
ATOM 684 C CA . GLU A 1 81 ? 15.646 7.197 -35.343 1.00 94.94 81 GLU A CA 1
ATOM 685 C C . GLU A 1 81 ? 16.732 6.468 -36.139 1.00 94.94 81 GLU A C 1
ATOM 687 O O . GLU A 1 81 ? 17.285 7.029 -37.085 1.00 94.94 81 GLU A O 1
ATOM 692 N N . TYR A 1 82 ? 16.992 5.199 -35.820 1.00 92.69 82 TYR A N 1
ATOM 693 C CA . TYR A 1 82 ? 17.925 4.382 -36.592 1.00 92.69 82 TYR A CA 1
ATOM 694 C C . TYR A 1 82 ? 17.473 4.209 -38.050 1.00 92.69 82 TYR A C 1
ATOM 696 O O . TYR A 1 82 ? 18.262 4.418 -38.971 1.00 92.69 82 TYR A O 1
ATOM 704 N N . GLU A 1 83 ? 16.191 3.904 -38.271 1.00 93.38 83 GLU A N 1
ATOM 705 C CA . GLU A 1 83 ? 15.615 3.787 -39.618 1.00 93.38 83 GLU A CA 1
ATOM 706 C C . GLU A 1 83 ? 15.733 5.102 -40.403 1.00 93.38 83 GLU A C 1
ATOM 708 O O . GLU A 1 83 ? 16.176 5.104 -41.553 1.00 93.38 83 GLU A O 1
ATOM 713 N N . LYS A 1 84 ? 15.418 6.246 -39.777 1.00 94.44 84 LYS A N 1
ATOM 714 C CA . LYS A 1 84 ? 15.586 7.566 -40.411 1.00 94.44 84 LYS A CA 1
ATOM 715 C C . LYS A 1 84 ? 17.031 7.826 -40.818 1.00 94.44 84 LYS A C 1
ATOM 717 O O . LYS A 1 84 ? 17.274 8.328 -41.913 1.00 94.44 84 LYS A O 1
ATOM 722 N N . ASN A 1 85 ? 17.986 7.488 -39.952 1.00 94.12 85 ASN A N 1
ATOM 723 C CA . ASN A 1 85 ? 19.399 7.682 -40.246 1.00 94.12 85 ASN A CA 1
ATOM 724 C C . ASN A 1 85 ? 19.835 6.852 -41.462 1.00 94.12 85 ASN A C 1
ATOM 726 O O . ASN A 1 85 ? 20.480 7.380 -42.364 1.00 94.12 85 ASN A O 1
ATOM 730 N N . ASN A 1 86 ? 19.418 5.587 -41.542 1.00 91.62 86 ASN A N 1
ATOM 731 C CA . ASN A 1 86 ? 19.733 4.727 -42.685 1.00 91.62 86 ASN A CA 1
ATOM 732 C C . ASN A 1 86 ? 19.150 5.268 -43.996 1.00 91.62 86 ASN A C 1
ATOM 734 O O . ASN A 1 86 ? 19.831 5.270 -45.022 1.00 91.62 86 ASN A O 1
ATOM 738 N N . VAL A 1 87 ? 17.911 5.768 -43.962 1.00 93.75 87 VAL A N 1
ATOM 739 C CA . VAL A 1 87 ? 17.271 6.394 -45.128 1.00 93.75 87 VAL A CA 1
ATOM 740 C C . VAL A 1 87 ? 18.025 7.654 -45.556 1.00 93.75 87 VAL A C 1
ATOM 742 O O . VAL A 1 87 ? 18.303 7.819 -46.743 1.00 93.75 87 VAL A O 1
ATOM 745 N N . ASN A 1 88 ? 18.409 8.514 -44.609 1.00 92.88 88 ASN A N 1
ATOM 746 C CA . ASN A 1 88 ? 19.171 9.729 -44.903 1.00 92.88 88 ASN A CA 1
ATOM 747 C C . ASN A 1 88 ? 20.537 9.413 -45.523 1.00 92.88 88 ASN A C 1
ATOM 749 O O . ASN A 1 88 ? 20.928 10.056 -46.494 1.00 92.88 88 ASN A O 1
ATOM 753 N N . ILE A 1 89 ? 21.236 8.398 -45.009 1.00 92.88 89 ILE A N 1
ATOM 754 C CA . ILE A 1 89 ? 22.509 7.929 -45.571 1.00 92.88 89 ILE A CA 1
ATOM 755 C C . ILE A 1 89 ? 22.313 7.447 -47.015 1.00 92.88 89 ILE A C 1
ATOM 757 O O . ILE A 1 89 ? 23.063 7.848 -47.903 1.00 92.88 89 ILE A O 1
ATOM 761 N N . GLY A 1 90 ? 21.285 6.635 -47.276 1.00 90.00 90 GLY A N 1
ATOM 762 C CA . GLY A 1 90 ? 20.979 6.167 -48.630 1.00 90.00 90 GLY A CA 1
ATOM 763 C C . GLY A 1 90 ? 20.639 7.308 -49.595 1.00 90.00 90 GLY A C 1
ATOM 764 O O . GLY A 1 90 ? 21.102 7.314 -50.737 1.00 90.00 90 GLY A O 1
ATOM 765 N N . LEU A 1 91 ? 19.877 8.305 -49.133 1.00 90.88 91 LEU A N 1
ATOM 766 C CA . LEU A 1 91 ? 19.546 9.495 -49.919 1.00 90.88 91 LEU A CA 1
ATOM 767 C C . LEU A 1 91 ? 20.796 10.319 -50.251 1.00 90.88 91 LEU A C 1
ATOM 769 O O . LEU A 1 91 ? 20.963 10.742 -51.394 1.00 90.88 91 LEU A O 1
ATOM 773 N N . GLN A 1 92 ? 21.683 10.501 -49.272 1.00 90.00 92 GLN A N 1
ATOM 774 C CA . GLN A 1 92 ? 22.950 11.206 -49.448 1.00 90.00 92 GLN A CA 1
ATOM 775 C C . GLN A 1 92 ? 23.831 10.510 -50.494 1.00 90.00 92 GLN A C 1
ATOM 777 O O . GLN A 1 92 ? 24.289 11.150 -51.439 1.00 90.00 92 GLN A O 1
ATOM 782 N N . MET A 1 93 ? 23.986 9.186 -50.398 1.00 88.12 93 MET A N 1
ATOM 783 C CA . MET A 1 93 ? 24.737 8.396 -51.382 1.00 88.12 93 MET A CA 1
ATOM 784 C C . MET A 1 93 ? 24.143 8.516 -52.794 1.00 88.12 93 MET A C 1
ATOM 786 O O . MET A 1 93 ? 24.876 8.636 -53.777 1.00 88.12 93 MET A O 1
ATOM 790 N N . ALA A 1 94 ? 22.812 8.504 -52.917 1.00 88.94 94 ALA A N 1
ATOM 791 C CA . ALA A 1 94 ? 22.138 8.666 -54.203 1.00 88.94 94 ALA A CA 1
ATOM 792 C C . ALA A 1 94 ? 22.348 10.070 -54.797 1.00 88.94 94 ALA A C 1
ATOM 794 O O . ALA A 1 94 ? 22.541 10.203 -56.010 1.00 88.94 94 ALA A O 1
ATOM 795 N N . TYR A 1 95 ? 22.339 11.108 -53.956 1.00 87.88 95 TYR A N 1
ATOM 796 C CA . TYR A 1 95 ? 22.626 12.480 -54.368 1.00 87.88 95 TYR A CA 1
ATOM 797 C C . TYR A 1 95 ? 24.065 12.623 -54.882 1.00 87.88 95 TYR A C 1
ATOM 799 O O . TYR A 1 95 ? 24.281 13.123 -55.988 1.00 87.88 95 TYR A O 1
ATOM 807 N N . GLU A 1 96 ? 25.040 12.104 -54.137 1.00 86.19 96 GLU A N 1
ATOM 808 C CA . GLU A 1 96 ? 26.458 12.121 -54.516 1.00 86.19 96 GLU A CA 1
ATOM 809 C C . GLU A 1 96 ? 26.709 11.356 -55.825 1.00 86.19 96 GLU A C 1
ATOM 811 O O . GLU A 1 96 ? 27.378 11.859 -56.732 1.00 86.19 96 GLU A O 1
ATOM 816 N N . ALA A 1 97 ? 26.096 10.180 -55.990 1.00 83.81 97 ALA A N 1
ATOM 817 C CA . ALA A 1 97 ? 26.192 9.394 -57.219 1.00 83.81 97 ALA A CA 1
ATOM 818 C C . ALA A 1 97 ? 25.542 10.081 -58.433 1.00 83.81 97 ALA A C 1
ATOM 820 O O . ALA A 1 97 ? 25.938 9.819 -59.571 1.00 83.81 97 ALA A O 1
ATOM 821 N N . LYS A 1 98 ? 24.531 10.935 -58.227 1.00 84.81 98 LYS A N 1
ATOM 822 C CA . LYS A 1 98 ? 23.931 11.748 -59.292 1.00 84.81 98 LYS A CA 1
ATOM 823 C C . LYS A 1 98 ? 24.845 12.911 -59.675 1.00 84.81 98 LYS A C 1
ATOM 825 O O . LYS A 1 98 ? 25.061 13.115 -60.867 1.00 84.81 98 LYS A O 1
ATOM 830 N N . ASN A 1 99 ? 25.394 13.629 -58.696 1.00 82.06 99 ASN A N 1
ATOM 831 C CA . ASN A 1 99 ? 26.256 14.785 -58.947 1.00 82.06 99 ASN A CA 1
ATOM 832 C C . ASN A 1 99 ? 27.539 14.385 -59.684 1.00 82.06 99 ASN A C 1
ATOM 834 O O . ASN A 1 99 ? 27.855 14.957 -60.720 1.00 82.06 99 ASN A O 1
ATOM 838 N N . ASN A 1 100 ? 28.192 13.310 -59.232 1.00 78.56 100 ASN A N 1
ATOM 839 C CA . ASN A 1 100 ? 29.388 12.790 -59.890 1.00 78.56 100 ASN A CA 1
ATOM 840 C C . ASN A 1 100 ? 29.099 12.401 -61.352 1.00 78.56 100 ASN A C 1
ATOM 842 O O . ASN A 1 100 ? 29.903 12.667 -62.231 1.00 78.56 100 ASN A O 1
ATOM 846 N N . ARG A 1 101 ? 27.912 11.841 -61.645 1.00 70.50 101 ARG A N 1
ATOM 847 C CA . ARG A 1 101 ? 27.497 11.480 -63.014 1.00 70.50 101 ARG A CA 1
ATOM 848 C C . ARG A 1 101 ? 27.330 12.692 -63.935 1.00 70.50 101 ARG A C 1
ATOM 850 O O . ARG A 1 101 ? 27.635 12.576 -65.118 1.00 70.50 101 ARG A O 1
ATOM 857 N N . HIS A 1 102 ? 26.857 13.821 -63.407 1.00 64.88 102 HIS A N 1
ATOM 858 C CA . HIS A 1 102 ? 26.775 15.075 -64.154 1.00 64.88 102 HIS A CA 1
ATOM 859 C C . HIS A 1 102 ? 28.174 15.626 -64.472 1.00 64.88 102 HIS A C 1
ATOM 861 O O . HIS A 1 102 ? 28.437 15.928 -65.638 1.00 64.88 102 HIS A O 1
ATOM 867 N N . ASP A 1 103 ? 29.092 15.620 -63.501 1.00 66.88 103 ASP A N 1
ATOM 868 C CA . ASP A 1 103 ? 30.471 16.094 -63.692 1.00 66.88 103 ASP A CA 1
ATOM 869 C C . ASP A 1 103 ? 31.223 15.306 -64.778 1.00 66.88 103 ASP A C 1
ATOM 871 O O . ASP A 1 103 ? 31.848 15.903 -65.655 1.00 66.88 103 ASP A O 1
ATOM 875 N N . ILE A 1 104 ? 31.125 13.967 -64.803 1.00 68.19 104 ILE A N 1
ATOM 876 C CA . ILE A 1 104 ? 31.756 13.161 -65.874 1.00 68.19 104 ILE A CA 1
ATOM 877 C C . ILE A 1 104 ? 31.150 13.450 -67.249 1.00 68.19 104 ILE A C 1
ATOM 879 O O . ILE A 1 104 ? 31.880 13.464 -68.238 1.00 68.19 104 ILE A O 1
ATOM 883 N N . THR A 1 105 ? 29.834 13.670 -67.347 1.00 69.75 105 THR A N 1
ATOM 884 C CA . THR A 1 105 ? 29.210 14.017 -68.637 1.00 69.75 105 THR A CA 1
ATOM 885 C C . THR A 1 105 ? 29.624 15.401 -69.130 1.00 69.75 105 THR A C 1
ATOM 887 O O . THR A 1 105 ? 29.819 15.582 -70.332 1.00 69.75 105 THR A O 1
ATOM 890 N N . GLU A 1 106 ? 29.823 16.353 -68.220 1.00 70.00 106 GLU A N 1
ATOM 891 C CA . GLU A 1 106 ? 30.310 17.695 -68.532 1.00 70.00 106 GLU A CA 1
ATOM 892 C C . GLU A 1 106 ? 31.780 17.653 -68.981 1.00 70.00 106 GLU A C 1
ATOM 894 O O . GLU A 1 106 ? 32.113 18.146 -70.060 1.00 70.00 106 GLU A O 1
ATOM 899 N N . LEU A 1 107 ? 32.641 16.935 -68.253 1.00 66.25 107 LEU A N 1
ATOM 900 C CA . LEU A 1 107 ? 34.044 16.720 -68.629 1.00 66.25 107 LEU A CA 1
ATOM 901 C C . LEU A 1 107 ? 34.204 16.000 -69.978 1.00 66.25 107 LEU A C 1
ATOM 903 O O . LEU A 1 107 ? 35.033 16.400 -70.800 1.00 66.25 107 LEU A O 1
ATOM 907 N N . LEU A 1 108 ? 33.409 14.958 -70.239 1.00 70.19 108 LEU A N 1
ATOM 908 C CA . LEU A 1 108 ? 33.434 14.234 -71.516 1.00 70.19 108 LEU A CA 1
ATOM 909 C C . LEU A 1 108 ? 32.919 15.096 -72.677 1.00 70.19 108 LEU A C 1
ATOM 911 O O . LEU A 1 108 ? 33.458 15.007 -73.780 1.00 70.19 108 LEU A O 1
ATOM 915 N N . SER A 1 109 ? 31.931 15.964 -72.438 1.00 69.12 109 SER A N 1
ATOM 916 C CA . SER A 1 109 ? 31.456 16.941 -73.427 1.00 69.12 109 SER A CA 1
ATOM 917 C C . SER A 1 109 ? 32.557 17.944 -73.796 1.00 69.12 109 SER A C 1
ATOM 919 O O . SER A 1 109 ? 32.844 18.146 -74.979 1.00 69.12 109 SER A O 1
ATOM 921 N N . HIS A 1 110 ? 33.259 18.491 -72.797 1.00 68.44 110 HIS A N 1
ATOM 922 C CA . HIS A 1 110 ? 34.389 19.401 -73.005 1.00 68.44 110 HIS A CA 1
ATOM 923 C C . HIS A 1 110 ? 35.569 18.734 -73.735 1.00 68.44 110 HIS A C 1
ATOM 925 O O . HIS A 1 110 ? 36.135 19.321 -74.660 1.00 68.44 110 HIS A O 1
ATOM 931 N N . HIS A 1 111 ? 35.914 17.489 -73.391 1.00 70.81 111 HIS A N 1
ATOM 932 C CA . HIS A 1 111 ? 36.981 16.749 -74.073 1.00 70.81 111 HIS A CA 1
ATOM 933 C C . HIS A 1 111 ? 36.602 16.373 -75.519 1.00 70.81 111 HIS A C 1
ATOM 935 O O . HIS A 1 111 ? 37.440 16.428 -76.421 1.00 70.81 111 HIS A O 1
ATOM 941 N N . CYS A 1 112 ? 35.335 16.028 -75.780 1.00 63.72 112 CYS A N 1
ATOM 942 C CA . CYS A 1 112 ? 34.850 15.743 -77.134 1.00 63.72 112 CYS A CA 1
ATOM 943 C C . CYS A 1 112 ? 34.845 17.007 -78.015 1.00 63.72 112 CYS A C 1
ATOM 945 O O . CYS A 1 112 ? 35.186 16.938 -79.198 1.00 63.72 112 CYS A O 1
ATOM 947 N N . PHE A 1 113 ? 34.538 18.172 -77.433 1.00 62.66 113 PHE A N 1
ATOM 948 C CA . PHE A 1 113 ? 34.640 19.465 -78.112 1.00 62.66 113 PHE A CA 1
ATOM 949 C C . PHE A 1 113 ? 36.093 19.802 -78.490 1.00 62.66 113 PHE A C 1
ATOM 951 O O . PHE A 1 113 ? 36.354 20.230 -79.614 1.00 62.66 113 PHE A O 1
ATOM 958 N N . PHE A 1 114 ? 37.053 19.527 -77.601 1.00 59.12 114 PHE A N 1
ATOM 959 C CA . PHE A 1 114 ? 38.475 19.775 -77.853 1.00 59.12 114 PHE A CA 1
ATOM 960 C C . PHE A 1 114 ? 39.054 18.865 -78.955 1.00 59.12 114 PHE A C 1
ATOM 962 O O . PHE A 1 114 ? 39.744 19.348 -79.850 1.00 59.12 114 PHE A O 1
ATOM 969 N N . CYS A 1 115 ? 38.703 17.572 -78.977 1.00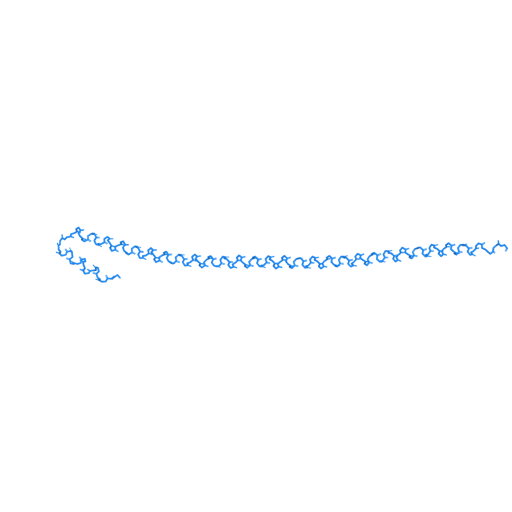 59.81 115 CYS A N 1
ATOM 970 C CA . CYS A 1 115 ? 39.154 16.640 -80.024 1.00 59.81 115 CYS A CA 1
ATOM 971 C C . CYS A 1 115 ? 38.551 16.914 -81.416 1.00 59.81 115 CYS A C 1
ATOM 973 O O . CYS A 1 115 ? 39.148 16.542 -82.424 1.00 59.81 115 CYS A O 1
ATOM 975 N N . ARG A 1 116 ? 37.381 17.565 -81.505 1.00 57.38 116 ARG A N 1
ATOM 976 C CA . ARG A 1 116 ? 36.792 17.983 -82.793 1.00 57.38 116 ARG A CA 1
ATOM 977 C C . ARG A 1 116 ? 37.436 19.246 -83.377 1.00 57.38 116 ARG A C 1
ATOM 979 O O . ARG A 1 116 ? 37.320 19.462 -84.579 1.00 57.38 116 ARG A O 1
ATOM 986 N N . GLY A 1 117 ? 38.120 20.052 -82.561 1.00 55.88 117 GLY A N 1
ATOM 987 C CA . GLY A 1 117 ? 38.811 21.273 -82.994 1.00 55.88 117 GLY A CA 1
ATOM 988 C C . GLY A 1 117 ? 40.196 21.049 -83.617 1.00 55.88 117 GLY A C 1
ATOM 989 O O . GLY A 1 117 ? 40.705 21.940 -84.285 1.00 55.88 117 GLY A O 1
ATOM 990 N N . THR A 1 118 ? 40.803 19.869 -83.453 1.00 53.44 118 THR A N 1
ATOM 991 C CA . THR A 1 118 ? 42.181 19.577 -83.902 1.00 53.44 118 THR A CA 1
ATOM 992 C C . THR A 1 118 ? 42.272 18.875 -85.264 1.00 53.44 118 THR A C 1
ATOM 994 O O . THR A 1 118 ? 43.326 18.356 -85.609 1.00 53.44 118 THR A O 1
ATOM 997 N N . HIS A 1 119 ? 41.184 18.837 -86.043 1.00 52.22 119 HIS A N 1
ATOM 998 C CA . HIS A 1 119 ? 41.146 18.237 -87.390 1.00 52.22 119 HIS A CA 1
ATOM 999 C C . HIS A 1 119 ? 40.964 19.261 -88.526 1.00 52.22 119 HIS A C 1
ATOM 1001 O O . HIS A 1 119 ? 40.668 18.884 -89.658 1.00 52.22 119 HIS A O 1
ATOM 1007 N N . HIS A 1 120 ? 41.161 20.551 -88.239 1.00 49.69 120 HIS A N 1
ATOM 1008 C CA . HIS A 1 120 ? 41.203 21.610 -89.247 1.00 49.69 120 HIS A CA 1
ATOM 1009 C C . HIS A 1 120 ? 42.516 22.399 -89.158 1.00 49.69 120 HIS A C 1
ATOM 1011 O O . HIS A 1 120 ? 42.545 23.545 -88.716 1.00 49.69 120 HIS A O 1
ATOM 1017 N N . GLN A 1 121 ? 43.605 21.759 -89.583 1.00 43.75 121 GLN A N 1
ATOM 1018 C CA . GLN A 1 121 ? 44.739 22.395 -90.260 1.00 43.75 121 GLN A CA 1
ATOM 1019 C C . GLN A 1 121 ? 45.546 21.338 -91.007 1.00 43.75 121 GLN A C 1
ATOM 1021 O O . GLN A 1 121 ? 45.766 20.256 -90.421 1.00 43.75 121 GLN A O 1
#

pLDDT: mean 84.11, std 14.96, range [43.75, 98.31]

Solvent-accessible surface area (backbone atom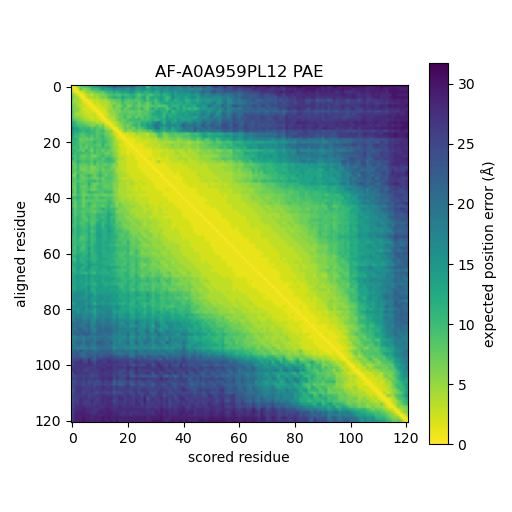s only — not comparable to full-atom values): 6706 Å² total; per-residue (Å²): 133,72,71,70,60,60,55,53,52,54,60,34,58,77,67,71,36,63,72,60,45,52,57,52,53,52,50,53,50,52,52,52,49,52,52,52,52,51,53,50,49,54,51,52,52,53,49,51,54,51,51,52,52,50,50,53,51,50,53,52,49,52,53,54,47,54,51,48,52,54,51,52,52,51,53,53,48,54,53,52,53,51,53,52,50,54,52,52,52,53,50,50,53,53,50,51,58,50,52,55,53,49,52,54,53,51,53,51,49,54,53,54,54,54,66,65,62,75,78,79,127

Mean predicted aligned error: 12.84 Å

Foldseek 3Di:
DDCPLVVVLVVCVVVVNVVVNVVSVVVVVVVVVVVVVVVVVVVVVVVVVVVVVVVVVVVVVVVVVVVVVVVVVVVVVVVVVVVVVVVVVVVVVVVVVVVVVVVVVVVVVVVVVVVVVPPDD

Secondary structure (DSSP, 8-state):
--HHHHHHHHHHHHTT-HHHHHHHHHHHHHHHHHHHHHHHHHHHHHHHHHHHHHHHHHHHHHHHHHHHHHHHHHHHHHHHHHHHHHHHHHHHHHHHHHHHHHHHHHHHHHHHHHHHHTT--

Sequence (121 aa):
MINFFRRKRKLLADDNKVLKYLRYAFGEIILVVLGILIALQINTWNQQRLEHALEQSYLKRLQNELIRDTTYLRSSYARTEYEKNNVNIGLQMAYEAKNNRHDITELLSHHCFFCRGTHHQ

Radius of gyration: 49.07 Å; Cα contacts (8 Å, |Δi|>4): 10; chains: 1; bounding box: 77×39×141 Å